Protein AF-A0AAW4BGD6-F1 (afdb_monomer_lite)

Sequence (139 aa):
SVRDFLIPTEEQRLRSKGMENMGGFWFVWVEDRIQAFFDVLYQVFTRFALLMVWLPFALILMLPALWDGLMTWKIKKTTFDFSSPIIHRYSMIILGSGVILLFMGLFAPLAIPPVVLPSLIIGLALMAGLALSHLQKKI

Radius of gyration: 26.34 Å; chains: 1; bounding box: 57×30×72 Å

Organism: Vibrio anguillarum (NCBI:txid55601)

Structure (mmCIF, N/CA/C/O backbone):
data_AF-A0AAW4BGD6-F1
#
_entry.id   AF-A0AAW4BGD6-F1
#
loop_
_atom_site.group_PDB
_atom_site.id
_atom_site.type_symbol
_atom_site.label_atom_id
_atom_site.label_alt_id
_atom_site.label_comp_id
_atom_site.label_asym_id
_atom_site.label_entity_id
_atom_site.label_seq_id
_atom_site.pdbx_PDB_ins_code
_atom_site.Cartn_x
_atom_site.Cartn_y
_atom_site.Cartn_z
_atom_site.occupancy
_atom_site.B_iso_or_equiv
_atom_site.auth_seq_id
_atom_site.auth_comp_id
_atom_site.auth_asym_id
_atom_site.auth_atom_id
_atom_site.pdbx_PDB_model_num
ATOM 1 N N . SER A 1 1 ? 23.692 15.003 -19.494 1.00 41.88 1 SER A N 1
ATOM 2 C CA . SER A 1 1 ? 22.853 14.072 -18.704 1.00 41.88 1 SER A CA 1
ATOM 3 C C . SER A 1 1 ? 23.673 12.815 -18.429 1.00 41.88 1 SER A C 1
ATOM 5 O O . SER A 1 1 ? 24.537 12.517 -19.236 1.00 41.88 1 SER A O 1
ATOM 7 N N . VAL A 1 2 ? 23.488 12.076 -17.325 1.00 52.34 2 VAL A N 1
ATOM 8 C CA . VAL A 1 2 ? 24.354 10.916 -16.952 1.00 52.34 2 VAL A CA 1
ATOM 9 C C . VAL A 1 2 ? 24.440 9.842 -18.060 1.00 52.34 2 VAL A C 1
ATOM 11 O O . VAL A 1 2 ? 25.425 9.114 -18.146 1.00 52.34 2 VAL A O 1
ATOM 14 N N . ARG A 1 3 ? 23.452 9.808 -18.964 1.00 50.94 3 ARG A N 1
ATOM 15 C CA . ARG A 1 3 ? 23.430 8.965 -20.171 1.00 50.94 3 ARG A CA 1
ATOM 16 C C . ARG A 1 3 ? 24.570 9.261 -21.162 1.00 50.94 3 ARG A C 1
ATOM 18 O O . ARG A 1 3 ? 25.091 8.326 -21.755 1.00 50.94 3 ARG A O 1
ATOM 25 N N . ASP A 1 4 ? 25.012 10.514 -21.263 1.00 56.72 4 ASP A N 1
ATOM 26 C CA . ASP A 1 4 ? 26.014 10.961 -22.248 1.00 56.72 4 ASP A CA 1
ATOM 27 C C . ASP A 1 4 ? 27.455 10.595 -21.849 1.00 56.72 4 ASP A C 1
ATOM 29 O O . ASP A 1 4 ? 28.367 10.650 -22.667 1.00 56.72 4 ASP A O 1
ATOM 33 N N . PHE A 1 5 ? 27.682 10.249 -20.576 1.00 59.31 5 PHE A N 1
ATOM 34 C CA . PHE A 1 5 ? 29.007 9.883 -20.064 1.00 59.31 5 PHE A CA 1
ATOM 35 C C . PHE A 1 5 ? 29.316 8.388 -20.237 1.00 59.31 5 PHE A C 1
ATOM 37 O O . PHE A 1 5 ? 30.479 8.000 -20.299 1.00 59.31 5 PHE A O 1
ATOM 44 N N . LEU A 1 6 ? 28.281 7.545 -20.301 1.00 56.91 6 LEU A N 1
ATOM 45 C CA . LEU A 1 6 ? 28.419 6.085 -20.353 1.00 56.91 6 LEU A CA 1
ATOM 46 C C . LEU A 1 6 ? 28.290 5.515 -21.770 1.00 56.91 6 LEU A C 1
ATOM 48 O O . LEU A 1 6 ? 28.800 4.425 -22.027 1.00 56.91 6 LEU A O 1
ATOM 52 N N . ILE A 1 7 ? 27.632 6.231 -22.685 1.00 57.50 7 ILE A N 1
ATOM 53 C CA . ILE A 1 7 ? 27.405 5.783 -24.061 1.00 57.50 7 ILE A CA 1
ATOM 54 C C . ILE A 1 7 ? 27.920 6.875 -25.008 1.00 57.50 7 ILE A C 1
ATOM 56 O O . ILE A 1 7 ? 27.350 7.967 -25.023 1.00 57.50 7 ILE A O 1
ATOM 60 N N . PRO A 1 8 ? 28.991 6.621 -25.786 1.00 57.91 8 PRO A N 1
ATOM 61 C CA . PRO A 1 8 ? 29.463 7.585 -26.770 1.00 57.91 8 PRO A CA 1
ATOM 62 C C . PRO A 1 8 ? 28.386 7.795 -27.839 1.00 57.91 8 PRO A C 1
ATOM 64 O O . PRO A 1 8 ? 27.854 6.831 -28.395 1.00 57.91 8 PRO A O 1
ATOM 67 N N . THR A 1 9 ? 28.065 9.056 -28.120 1.00 65.00 9 THR A N 1
ATOM 68 C CA . THR A 1 9 ? 27.100 9.469 -29.150 1.00 65.00 9 THR A CA 1
ATOM 69 C C . THR A 1 9 ? 27.522 8.978 -30.540 1.00 65.00 9 THR A C 1
ATOM 71 O O . THR A 1 9 ? 28.710 8.769 -30.796 1.00 65.00 9 THR A O 1
ATOM 74 N N . GLU A 1 10 ? 26.572 8.810 -31.470 1.00 58.91 10 GLU A N 1
ATOM 75 C CA . GLU A 1 10 ? 26.866 8.325 -32.835 1.00 58.91 10 GLU A CA 1
ATOM 76 C C . GLU A 1 10 ? 27.974 9.136 -33.531 1.00 58.91 10 GLU A C 1
ATOM 78 O O . GLU A 1 10 ? 28.845 8.572 -34.194 1.00 58.91 10 GLU A O 1
ATOM 83 N N . GLU A 1 11 ? 28.026 10.446 -33.282 1.00 59.59 11 GLU A N 1
ATOM 84 C CA . GLU A 1 11 ? 29.073 11.341 -33.787 1.00 59.59 11 GLU A CA 1
ATOM 85 C C . GLU A 1 11 ? 30.479 11.013 -33.247 1.00 59.59 11 GLU A C 1
ATOM 87 O O . GLU A 1 11 ? 31.479 11.183 -33.949 1.00 59.59 11 GLU A O 1
ATOM 92 N N . GLN A 1 12 ? 30.580 10.506 -32.014 1.00 60.59 12 GLN A N 1
ATOM 93 C CA . GLN A 1 12 ? 31.842 10.082 -31.398 1.00 60.59 12 GLN A CA 1
ATOM 94 C C . GLN A 1 12 ? 32.292 8.705 -31.912 1.00 60.59 12 GLN A C 1
ATOM 96 O O . GLN A 1 12 ? 33.495 8.487 -32.089 1.00 60.59 12 GLN A O 1
ATOM 101 N N . ARG A 1 13 ? 31.350 7.802 -32.230 1.00 58.16 13 ARG A N 1
ATOM 102 C CA . ARG A 1 13 ? 31.648 6.521 -32.904 1.00 58.16 13 ARG A CA 1
ATOM 103 C C . ARG A 1 13 ? 32.206 6.742 -34.307 1.00 58.16 13 ARG A C 1
ATOM 105 O O . ARG A 1 13 ? 33.244 6.178 -34.629 1.00 58.16 13 ARG A O 1
ATOM 112 N N . LEU A 1 14 ? 31.586 7.625 -35.093 1.00 58.84 14 LEU A N 1
ATOM 113 C CA . LEU A 1 14 ? 32.019 7.963 -36.458 1.00 58.84 14 LEU A CA 1
ATOM 114 C C . LEU A 1 14 ? 33.405 8.632 -36.518 1.00 58.84 14 LEU A C 1
ATOM 116 O O . LEU A 1 14 ? 34.105 8.532 -37.524 1.00 58.84 14 LEU A O 1
ATOM 120 N N . ARG A 1 15 ? 33.824 9.315 -35.443 1.00 59.91 15 ARG A N 1
ATOM 121 C CA . ARG A 1 15 ? 35.167 9.912 -35.325 1.00 59.91 15 ARG A CA 1
ATOM 122 C C . ARG A 1 15 ? 36.260 8.912 -34.937 1.00 59.91 15 ARG A C 1
ATOM 124 O O . ARG A 1 15 ? 37.437 9.210 -35.132 1.00 59.91 15 ARG A O 1
ATOM 131 N N . SER A 1 16 ? 35.898 7.744 -34.412 1.00 53.50 16 SER A N 1
ATOM 132 C CA . SER A 1 16 ? 36.828 6.777 -33.822 1.00 53.50 16 SER A CA 1
ATOM 133 C C . SER A 1 16 ? 37.192 5.670 -34.815 1.00 53.50 16 SER A C 1
ATOM 135 O O . SER A 1 16 ? 36.860 4.504 -34.609 1.00 53.50 16 SER A O 1
ATOM 137 N N . LYS A 1 17 ? 37.898 6.023 -35.899 1.00 52.88 17 LYS A N 1
ATOM 138 C CA . LYS A 1 17 ? 38.354 5.050 -36.908 1.00 52.88 17 LYS A CA 1
ATOM 139 C C . LYS A 1 17 ? 39.232 3.966 -36.269 1.00 52.88 17 LYS A C 1
ATOM 141 O O . LYS A 1 17 ? 40.323 4.256 -35.788 1.00 52.88 17 LYS A O 1
ATOM 146 N N . GLY A 1 18 ? 38.756 2.718 -36.291 1.00 56.03 18 GLY A N 1
ATOM 147 C CA . GLY A 1 18 ? 39.467 1.526 -35.798 1.00 56.03 18 GLY A CA 1
ATOM 148 C C . GLY A 1 18 ? 38.868 0.862 -34.550 1.00 56.03 18 GLY A C 1
ATOM 149 O O . GLY A 1 18 ? 39.119 -0.318 -34.324 1.00 56.03 18 GLY A O 1
ATOM 150 N N . MET A 1 19 ? 38.021 1.563 -33.787 1.00 53.66 19 MET A N 1
ATOM 151 C CA . MET A 1 19 ? 37.280 1.005 -32.637 1.00 53.66 19 MET A CA 1
ATOM 152 C C . MET A 1 19 ? 35.766 0.910 -32.885 1.00 53.66 19 MET A C 1
ATOM 154 O O . MET A 1 19 ? 35.023 0.512 -31.996 1.00 53.66 19 MET A O 1
ATOM 158 N N . GLU A 1 20 ? 35.311 1.216 -34.102 1.00 55.59 20 GLU A N 1
ATOM 159 C CA . GLU A 1 20 ? 33.894 1.263 -34.507 1.00 55.59 20 GLU A CA 1
ATOM 160 C C . GLU A 1 20 ? 33.133 -0.045 -34.213 1.00 55.59 20 GLU A C 1
ATOM 162 O O . GLU A 1 20 ? 31.956 -0.011 -33.865 1.00 55.59 20 GLU A O 1
ATOM 167 N N . ASN A 1 21 ? 33.828 -1.189 -34.276 1.00 57.22 21 ASN A N 1
ATOM 168 C CA . ASN A 1 21 ? 33.283 -2.521 -33.983 1.00 57.22 21 ASN A CA 1
ATOM 169 C C . ASN A 1 21 ? 33.779 -3.124 -32.654 1.00 57.22 21 ASN A C 1
ATOM 171 O O . ASN A 1 21 ? 33.320 -4.197 -32.254 1.00 57.22 21 ASN A O 1
ATOM 175 N N . MET A 1 22 ? 34.710 -2.469 -31.950 1.00 56.66 22 MET A N 1
ATOM 176 C CA . MET A 1 22 ? 35.218 -2.964 -30.669 1.00 56.66 22 MET A CA 1
ATOM 177 C C . MET A 1 22 ? 34.254 -2.574 -29.553 1.00 56.66 22 MET A C 1
ATOM 179 O O . MET A 1 22 ? 34.281 -1.463 -29.032 1.00 56.66 22 MET A O 1
ATOM 183 N N . GLY A 1 23 ? 33.385 -3.516 -29.196 1.00 58.47 23 GLY A N 1
ATOM 184 C CA . GLY A 1 23 ? 32.432 -3.353 -28.104 1.00 58.47 23 GLY A CA 1
ATOM 185 C C . GLY A 1 23 ? 30.993 -3.130 -28.545 1.00 58.47 23 GLY A C 1
ATOM 186 O O . GLY A 1 23 ? 30.176 -2.866 -27.681 1.00 58.47 23 GLY A O 1
ATOM 187 N N . GLY A 1 24 ? 30.634 -3.288 -29.826 1.00 68.38 24 GLY A N 1
ATOM 188 C CA . GLY A 1 24 ? 29.231 -3.194 -30.265 1.00 68.38 24 GLY A CA 1
ATOM 189 C C . GLY A 1 24 ? 28.288 -4.064 -29.418 1.00 68.38 24 GLY A C 1
ATOM 190 O O . GLY A 1 24 ? 27.306 -3.566 -28.879 1.00 68.38 24 GLY A O 1
ATOM 191 N N . PHE A 1 25 ? 28.664 -5.325 -29.177 1.00 70.88 25 PHE A N 1
ATOM 192 C CA . PHE A 1 25 ? 27.934 -6.223 -28.270 1.00 70.88 25 PHE A CA 1
ATOM 193 C C . PHE A 1 25 ? 27.954 -5.758 -26.802 1.00 70.88 25 PHE A C 1
ATOM 195 O O . PHE A 1 25 ? 26.956 -5.890 -26.102 1.00 70.88 25 PHE A O 1
ATOM 202 N N . TRP A 1 26 ? 29.070 -5.190 -26.333 1.00 75.25 26 TRP A N 1
ATOM 203 C CA . TRP A 1 26 ? 29.192 -4.660 -24.971 1.00 75.25 26 TRP A CA 1
ATOM 204 C C . TRP A 1 26 ? 28.308 -3.427 -24.759 1.00 75.25 26 TRP A C 1
ATOM 206 O O . TRP A 1 26 ? 27.630 -3.333 -23.744 1.00 75.25 26 TRP A O 1
ATOM 216 N N . PHE A 1 27 ? 28.267 -2.509 -25.725 1.00 76.69 27 PHE A N 1
ATOM 217 C CA . PHE A 1 27 ? 27.422 -1.321 -25.677 1.00 76.69 27 PHE A CA 1
ATOM 218 C C . PHE A 1 27 ? 25.942 -1.689 -25.711 1.00 76.69 27 PHE A C 1
ATOM 220 O O . PHE A 1 27 ? 25.208 -1.177 -24.876 1.00 76.69 27 PHE A O 1
ATOM 227 N N . VAL A 1 28 ? 25.527 -2.614 -26.586 1.00 77.94 28 VAL A N 1
ATOM 228 C CA . VAL A 1 28 ? 24.144 -3.127 -26.607 1.00 77.94 28 VAL A CA 1
ATOM 229 C C . VAL A 1 28 ? 23.795 -3.783 -25.268 1.00 77.94 28 VAL A C 1
ATOM 231 O O . VAL A 1 28 ? 22.772 -3.469 -24.674 1.00 77.94 28 VAL A O 1
ATOM 234 N N . TRP A 1 29 ? 24.686 -4.618 -24.724 1.00 79.94 29 TRP A N 1
ATOM 235 C CA . TRP A 1 29 ? 24.460 -5.251 -23.423 1.00 79.94 29 TRP A CA 1
ATOM 236 C C . TRP A 1 29 ? 24.358 -4.237 -22.273 1.00 79.94 29 TRP A C 1
ATOM 238 O O . TRP A 1 29 ? 23.503 -4.383 -21.404 1.00 79.94 29 TRP A O 1
ATOM 248 N N . VAL A 1 30 ? 25.206 -3.204 -22.241 1.00 83.25 30 VAL A N 1
ATOM 249 C CA . VAL A 1 30 ? 25.139 -2.141 -21.223 1.00 83.25 30 VAL A CA 1
ATOM 250 C C . VAL A 1 30 ? 23.871 -1.301 -21.388 1.00 83.25 30 VAL A C 1
ATOM 252 O O . VAL A 1 30 ? 23.229 -0.981 -20.389 1.00 83.25 30 VAL A O 1
ATOM 255 N N . GLU A 1 31 ? 23.488 -0.969 -22.619 1.00 82.25 31 GLU A N 1
ATOM 256 C CA . GLU A 1 31 ? 22.277 -0.208 -22.933 1.00 82.25 31 GLU A CA 1
ATOM 257 C C . GLU A 1 31 ? 21.016 -0.949 -22.471 1.00 82.25 31 GLU A C 1
ATOM 259 O O . GLU A 1 31 ? 20.225 -0.378 -21.716 1.00 82.25 31 GLU A O 1
ATOM 264 N N . ASP A 1 32 ? 20.909 -2.247 -22.768 1.00 84.00 32 ASP A N 1
ATOM 265 C CA . ASP A 1 32 ? 19.816 -3.109 -22.299 1.00 84.00 32 ASP A CA 1
ATOM 266 C C . ASP A 1 32 ? 19.733 -3.147 -20.765 1.00 84.00 32 ASP A C 1
ATOM 268 O O . ASP A 1 32 ? 18.649 -3.127 -20.177 1.00 84.00 32 ASP A O 1
ATOM 272 N N . ARG A 1 33 ? 20.881 -3.184 -20.073 1.00 87.62 33 ARG A N 1
ATOM 273 C CA . ARG A 1 33 ? 20.928 -3.199 -18.600 1.00 87.62 33 ARG A CA 1
ATOM 274 C C . ARG A 1 33 ? 20.533 -1.864 -17.996 1.00 87.62 33 ARG A C 1
ATOM 276 O O . ARG A 1 33 ? 19.827 -1.847 -16.989 1.00 87.62 33 ARG A O 1
ATOM 283 N N . ILE A 1 34 ? 20.973 -0.762 -18.596 1.00 87.94 34 ILE A N 1
ATOM 284 C CA . ILE A 1 34 ? 20.582 0.585 -18.181 1.00 87.94 34 ILE A CA 1
ATOM 285 C C . ILE A 1 34 ? 19.075 0.762 -18.380 1.00 87.94 34 ILE A C 1
ATOM 287 O O . ILE A 1 34 ? 18.404 1.260 -17.477 1.00 87.94 34 ILE A O 1
ATOM 291 N N . GLN A 1 35 ? 18.529 0.315 -19.512 1.00 88.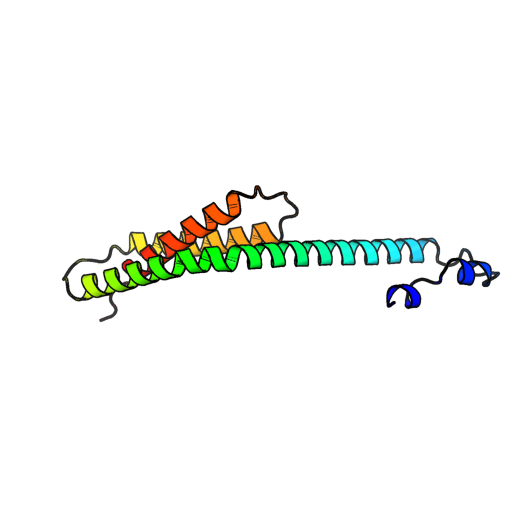31 35 GLN A N 1
ATOM 292 C CA . GLN A 1 35 ? 17.096 0.371 -19.776 1.00 88.31 35 GLN A CA 1
ATOM 293 C C . GLN A 1 35 ? 16.308 -0.471 -18.769 1.00 88.31 35 GLN A C 1
ATOM 295 O O . GLN A 1 35 ? 15.441 0.069 -18.087 1.00 88.31 35 GLN A O 1
ATOM 300 N N . ALA A 1 36 ? 16.683 -1.738 -18.569 1.00 87.50 36 ALA A N 1
ATOM 301 C CA . ALA A 1 36 ? 16.039 -2.606 -17.585 1.00 87.50 36 ALA A CA 1
ATOM 302 C C . ALA A 1 36 ? 16.109 -2.031 -16.158 1.00 87.50 36 ALA A C 1
ATOM 304 O O . ALA A 1 36 ? 15.157 -2.147 -15.387 1.00 87.50 36 ALA A O 1
ATOM 305 N N . PHE A 1 37 ? 17.216 -1.378 -15.794 1.00 88.25 37 PHE A N 1
ATOM 306 C CA . PHE A 1 37 ? 17.346 -0.697 -14.508 1.00 88.25 37 PHE A CA 1
ATOM 307 C C . PHE A 1 37 ? 16.365 0.475 -14.374 1.00 88.25 37 PHE A C 1
ATOM 309 O O . PHE A 1 37 ? 15.700 0.604 -13.344 1.00 88.25 37 PHE A O 1
ATOM 316 N N . PHE A 1 38 ? 16.235 1.310 -15.409 1.00 88.88 38 PHE A N 1
ATOM 317 C CA . PHE A 1 38 ? 15.253 2.396 -15.423 1.00 88.88 38 PHE A CA 1
ATOM 318 C C . PHE A 1 38 ? 13.812 1.884 -15.421 1.00 88.88 38 PHE A C 1
ATOM 320 O O . PHE A 1 38 ? 12.981 2.489 -14.748 1.00 88.88 38 PHE A O 1
ATOM 327 N N . ASP A 1 39 ? 13.520 0.771 -16.091 1.00 87.19 39 ASP A N 1
ATOM 328 C CA . ASP A 1 39 ? 12.191 0.154 -16.089 1.00 87.19 39 ASP A CA 1
ATOM 329 C C . ASP A 1 39 ? 11.813 -0.347 -14.690 1.00 87.19 39 ASP A C 1
ATOM 331 O O . ASP A 1 39 ? 10.711 -0.083 -14.203 1.00 87.19 39 ASP A O 1
ATOM 335 N N . VAL A 1 40 ? 12.752 -0.992 -13.990 1.00 86.38 40 VAL A N 1
ATOM 336 C CA . VAL A 1 40 ? 12.562 -1.407 -12.592 1.00 86.38 40 VAL A CA 1
ATOM 337 C C . VAL A 1 40 ? 12.379 -0.192 -11.684 1.00 86.38 40 VAL A C 1
ATOM 339 O O . VAL A 1 40 ? 11.472 -0.183 -10.852 1.00 86.38 40 VAL A O 1
ATOM 342 N N . LEU A 1 41 ? 13.194 0.856 -11.845 1.00 88.38 41 LEU A N 1
ATOM 343 C CA . LEU A 1 41 ? 13.032 2.093 -11.077 1.00 88.38 41 LEU A CA 1
ATOM 344 C C . LEU A 1 41 ? 11.666 2.732 -11.323 1.00 88.38 41 LEU A C 1
ATOM 346 O O . LEU A 1 41 ? 10.983 3.094 -10.366 1.00 88.38 41 LEU A O 1
ATOM 350 N N . TYR A 1 42 ? 11.252 2.843 -12.584 1.00 88.06 42 TYR A N 1
ATOM 351 C CA . TYR A 1 42 ? 9.947 3.370 -12.960 1.00 88.06 42 TYR A CA 1
ATOM 352 C C . TYR A 1 42 ? 8.832 2.564 -12.295 1.00 88.06 42 TYR A C 1
ATOM 354 O O . TYR A 1 42 ? 7.978 3.139 -11.621 1.00 88.06 42 TYR A O 1
ATOM 362 N N . GLN A 1 43 ? 8.895 1.232 -12.376 1.00 84.44 43 GLN A N 1
ATOM 363 C CA . GLN A 1 43 ? 7.940 0.350 -11.713 1.00 84.44 43 GLN A CA 1
ATOM 364 C C . GLN A 1 43 ? 7.887 0.600 -10.199 1.00 84.44 43 GLN A C 1
ATOM 366 O O . GLN A 1 43 ? 6.794 0.727 -9.645 1.00 84.44 43 GLN A O 1
ATOM 371 N N . VAL A 1 44 ? 9.032 0.722 -9.522 1.00 84.56 44 VAL A N 1
ATOM 372 C CA . VAL A 1 44 ? 9.086 1.004 -8.077 1.00 84.56 44 VAL A CA 1
ATOM 373 C C . VAL A 1 44 ? 8.440 2.352 -7.750 1.00 84.56 44 VAL A C 1
ATOM 375 O O . VAL A 1 44 ? 7.590 2.416 -6.860 1.00 84.56 44 VAL A O 1
ATOM 378 N N . PHE A 1 45 ? 8.774 3.417 -8.484 1.00 88.06 45 PHE A N 1
ATOM 379 C CA . PHE A 1 45 ? 8.203 4.747 -8.249 1.00 88.06 45 PHE A CA 1
ATOM 380 C C . PHE A 1 45 ? 6.697 4.794 -8.507 1.00 88.06 45 PHE A C 1
ATOM 382 O O . PHE A 1 45 ? 5.962 5.346 -7.688 1.00 88.06 45 PHE A O 1
ATOM 389 N N . THR A 1 46 ? 6.208 4.175 -9.584 1.00 85.25 46 THR A N 1
ATOM 390 C CA . THR A 1 46 ? 4.769 4.107 -9.880 1.00 85.25 46 THR A CA 1
ATOM 391 C C . THR A 1 46 ? 4.008 3.377 -8.776 1.00 85.25 46 THR A C 1
ATOM 393 O O . THR A 1 46 ? 2.948 3.833 -8.344 1.00 85.25 46 THR A O 1
ATOM 396 N N . ARG A 1 47 ? 4.547 2.261 -8.271 1.00 85.00 47 ARG A N 1
ATOM 397 C CA . ARG A 1 47 ? 3.912 1.501 -7.183 1.00 85.00 47 ARG A CA 1
ATOM 398 C C . ARG A 1 47 ? 3.961 2.248 -5.851 1.00 85.00 47 ARG A C 1
ATOM 400 O O . ARG A 1 47 ? 2.992 2.208 -5.097 1.00 85.00 47 ARG A O 1
ATOM 407 N N . PHE A 1 48 ? 5.047 2.965 -5.575 1.00 83.88 48 PHE A N 1
ATOM 408 C CA . PHE A 1 48 ? 5.171 3.787 -4.373 1.00 83.88 48 PHE A CA 1
ATOM 409 C C . PHE A 1 48 ? 4.219 4.990 -4.395 1.00 83.88 48 PHE A C 1
ATOM 411 O O . PHE A 1 48 ? 3.534 5.253 -3.407 1.00 83.88 48 PHE A O 1
ATOM 418 N N . ALA A 1 49 ? 4.099 5.669 -5.538 1.00 87.00 49 ALA A N 1
ATOM 419 C CA . ALA A 1 49 ? 3.120 6.734 -5.735 1.00 87.00 49 ALA A CA 1
ATOM 420 C C . ALA A 1 49 ? 1.688 6.216 -5.540 1.00 87.00 49 ALA A C 1
ATOM 422 O O . ALA A 1 49 ? 0.892 6.857 -4.858 1.00 87.00 49 ALA A O 1
ATOM 423 N N . LEU A 1 50 ? 1.379 5.020 -6.057 1.00 83.56 50 LEU A N 1
ATOM 424 C CA . LEU A 1 50 ? 0.085 4.375 -5.837 1.00 83.56 50 LEU A CA 1
ATOM 425 C C . LEU A 1 50 ? -0.195 4.180 -4.338 1.00 83.56 50 LEU A C 1
ATOM 427 O O . LEU A 1 50 ? -1.275 4.542 -3.881 1.00 83.56 50 LEU A O 1
ATOM 431 N N . LEU A 1 51 ? 0.767 3.685 -3.550 1.00 81.25 51 LEU A N 1
ATOM 432 C CA . LEU A 1 51 ? 0.596 3.569 -2.094 1.00 81.25 51 LEU A CA 1
ATOM 433 C C . LEU A 1 51 ? 0.340 4.919 -1.421 1.00 81.25 51 LEU A C 1
ATOM 435 O O . LEU A 1 51 ? -0.542 5.011 -0.569 1.00 81.25 51 LEU A O 1
ATOM 439 N N . MET A 1 52 ? 1.074 5.965 -1.807 1.00 85.44 52 MET A N 1
ATOM 440 C CA . MET A 1 52 ? 0.860 7.305 -1.254 1.00 85.44 52 MET A CA 1
ATOM 441 C C . MET A 1 52 ? -0.533 7.848 -1.562 1.00 85.44 52 MET A C 1
ATOM 443 O O . MET A 1 52 ? -1.129 8.486 -0.702 1.00 85.44 52 MET A O 1
ATOM 447 N N . VAL A 1 53 ? -1.072 7.575 -2.751 1.00 87.81 53 VAL A N 1
ATOM 448 C CA . VAL A 1 53 ? -2.436 7.981 -3.126 1.00 87.81 53 VAL A CA 1
ATOM 449 C C . VAL A 1 53 ? -3.478 7.318 -2.222 1.00 87.81 53 VAL A C 1
ATOM 451 O O . VAL A 1 53 ? -4.461 7.953 -1.844 1.00 87.81 53 VAL A O 1
ATOM 454 N N . TRP A 1 54 ? -3.258 6.061 -1.834 1.00 85.62 54 TRP A N 1
ATOM 455 C CA . TRP A 1 54 ? -4.179 5.318 -0.970 1.00 85.62 54 TRP A CA 1
ATOM 456 C C . TRP A 1 54 ? -3.954 5.543 0.530 1.00 85.62 54 TRP A C 1
ATOM 458 O O . TRP A 1 54 ? -4.830 5.218 1.333 1.00 85.62 54 TRP A O 1
ATOM 468 N N . LEU A 1 55 ? -2.819 6.118 0.931 1.00 86.38 55 LEU A N 1
ATOM 469 C CA . LEU A 1 55 ? -2.484 6.352 2.335 1.00 86.38 55 LEU A CA 1
ATOM 470 C C . LEU A 1 55 ? -3.494 7.271 3.059 1.00 86.38 55 LEU A C 1
ATOM 472 O O . LEU A 1 55 ? -3.926 6.895 4.150 1.00 86.38 55 LEU A O 1
ATOM 476 N N . PRO A 1 56 ? -3.952 8.410 2.492 1.00 90.25 56 PRO A N 1
ATOM 477 C CA . PRO A 1 56 ? -4.994 9.232 3.110 1.00 90.25 56 PRO A CA 1
ATOM 478 C C . PRO A 1 56 ? -6.297 8.461 3.332 1.00 90.25 56 PRO A C 1
ATOM 480 O O . PRO A 1 56 ? -6.901 8.559 4.397 1.00 90.25 56 PRO A O 1
ATOM 483 N N . PHE A 1 57 ? -6.706 7.650 2.351 1.00 87.06 57 PHE A N 1
ATOM 484 C CA . PHE A 1 57 ? -7.899 6.811 2.456 1.00 87.06 57 PHE A CA 1
ATOM 485 C C . PHE A 1 57 ? -7.758 5.773 3.578 1.00 87.06 57 PHE A C 1
ATOM 487 O O . PHE A 1 57 ? -8.665 5.612 4.395 1.00 87.06 57 PHE A O 1
ATOM 494 N N . ALA A 1 58 ? -6.595 5.124 3.673 1.00 87.38 58 ALA A N 1
ATOM 495 C CA . ALA A 1 58 ? -6.295 4.193 4.754 1.00 87.38 58 ALA A CA 1
ATOM 496 C C . ALA A 1 58 ? -6.326 4.868 6.130 1.00 87.38 58 ALA A C 1
ATOM 498 O O . ALA A 1 58 ? -6.901 4.312 7.062 1.00 87.38 58 ALA A O 1
ATOM 499 N N . LEU A 1 59 ? -5.770 6.075 6.259 1.00 88.81 59 LEU A N 1
ATOM 500 C CA . LEU A 1 59 ? -5.785 6.835 7.512 1.00 88.81 59 LEU A CA 1
ATOM 501 C C . LEU A 1 59 ? -7.207 7.201 7.947 1.00 88.81 59 LEU A C 1
ATOM 503 O O . LEU A 1 59 ? -7.555 6.991 9.108 1.00 88.81 59 LEU A O 1
ATOM 507 N N . ILE A 1 60 ? -8.042 7.686 7.023 1.00 91.69 60 ILE A N 1
ATOM 508 C CA . ILE A 1 60 ? -9.439 8.052 7.312 1.00 91.69 60 ILE A CA 1
ATOM 509 C C . ILE A 1 60 ? -10.234 6.855 7.845 1.00 91.69 60 ILE A C 1
ATOM 511 O O . ILE A 1 60 ? -11.088 7.037 8.707 1.00 91.69 60 ILE A O 1
ATOM 515 N N . LEU A 1 61 ? -9.948 5.638 7.375 1.00 88.56 61 LEU A N 1
ATOM 516 C CA . LEU A 1 61 ? -10.611 4.420 7.850 1.00 88.56 61 LEU A CA 1
ATOM 517 C C . LEU A 1 61 ? -9.984 3.844 9.123 1.00 88.56 61 LEU A C 1
ATOM 519 O O . LEU A 1 61 ? -10.703 3.376 10.006 1.00 88.56 61 LEU A O 1
ATOM 523 N N . MET A 1 62 ? -8.656 3.872 9.243 1.00 87.25 62 MET A N 1
ATOM 524 C CA . MET A 1 62 ? -7.969 3.326 10.413 1.00 87.25 62 MET A CA 1
ATOM 525 C C . MET A 1 62 ? -8.241 4.140 11.674 1.00 87.25 62 MET A C 1
ATOM 527 O O . MET A 1 62 ? -8.456 3.546 12.724 1.00 87.25 62 MET A O 1
ATOM 531 N N . LEU A 1 63 ? -8.247 5.473 11.601 1.00 89.38 63 LEU A N 1
ATOM 532 C CA . LEU A 1 63 ? -8.450 6.328 12.777 1.00 89.38 63 LEU A CA 1
ATOM 533 C C . LEU A 1 63 ? -9.741 6.002 13.559 1.00 89.38 63 LEU A C 1
ATOM 535 O O . LEU A 1 63 ? -9.635 5.728 14.758 1.00 89.38 63 LEU A O 1
ATOM 539 N N . PRO A 1 64 ? -10.941 5.971 12.941 1.00 88.88 64 PRO A N 1
ATOM 540 C CA . PRO A 1 64 ? -12.169 5.624 13.649 1.00 88.88 64 PRO A CA 1
ATOM 541 C C . PRO A 1 64 ? -12.191 4.159 14.092 1.00 88.88 64 PRO A C 1
ATOM 543 O O . PRO A 1 64 ? -12.628 3.885 15.205 1.00 88.88 64 PRO A O 1
ATOM 546 N N . ALA A 1 65 ? -11.679 3.225 13.284 1.00 86.94 65 ALA A N 1
ATOM 547 C CA . ALA A 1 65 ? -11.658 1.806 13.643 1.00 86.94 65 ALA A CA 1
ATOM 548 C C . ALA A 1 65 ? -10.758 1.525 14.860 1.00 86.94 65 ALA A C 1
ATOM 550 O O . ALA A 1 65 ? -11.126 0.766 15.757 1.00 86.94 65 ALA A O 1
ATOM 551 N N . LEU A 1 66 ? -9.591 2.169 14.928 1.00 86.75 66 LEU A N 1
ATOM 552 C CA . LEU A 1 66 ? -8.696 2.093 16.081 1.00 86.75 66 LEU A CA 1
ATOM 553 C C . LEU A 1 66 ? -9.325 2.746 17.312 1.00 86.75 66 LEU A C 1
ATOM 555 O O . LEU A 1 66 ? -9.239 2.188 18.404 1.00 86.75 66 LEU A O 1
ATOM 559 N N . TRP A 1 67 ? -9.969 3.905 17.148 1.00 87.56 67 TRP A N 1
ATOM 560 C CA . TRP A 1 67 ? -10.649 4.59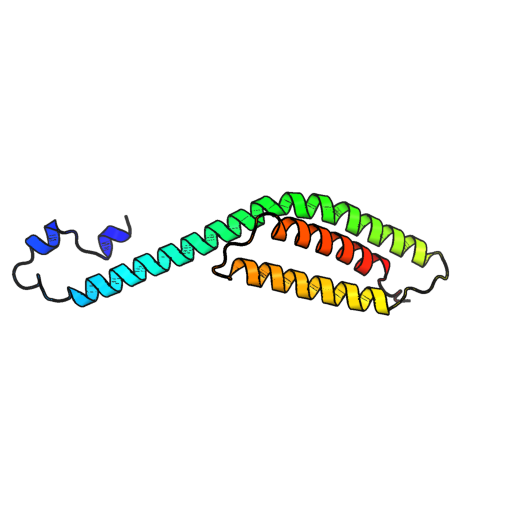2 18.245 1.00 87.56 67 TRP A CA 1
ATOM 561 C C . TRP A 1 67 ? -11.795 3.759 18.828 1.00 87.56 67 TRP A C 1
ATOM 563 O O . TRP A 1 67 ? -11.876 3.591 20.045 1.00 87.56 67 TRP A O 1
ATOM 573 N N . ASP A 1 68 ? -12.638 3.190 17.968 1.00 84.88 68 ASP A N 1
ATOM 574 C CA . ASP A 1 68 ? -13.723 2.287 18.353 1.00 84.88 68 ASP A CA 1
ATOM 575 C C . ASP A 1 68 ? -13.184 1.038 19.067 1.00 84.88 68 ASP A C 1
ATOM 577 O O . ASP A 1 68 ? -13.661 0.652 20.141 1.00 84.88 68 ASP A O 1
ATOM 581 N N . GLY A 1 69 ? -12.093 0.471 18.543 1.00 84.25 69 GLY A N 1
ATOM 582 C CA . GLY A 1 69 ? -11.399 -0.649 19.166 1.00 84.25 69 GLY A CA 1
ATOM 583 C C . GLY A 1 69 ? -10.881 -0.326 20.571 1.00 84.25 69 GLY A C 1
ATOM 584 O O . GLY A 1 69 ? -11.116 -1.083 21.518 1.00 84.25 69 GLY A O 1
ATOM 585 N N . LEU A 1 70 ? -10.232 0.830 20.733 1.00 84.56 70 LEU A N 1
ATOM 586 C CA . LEU A 1 70 ? -9.741 1.332 22.020 1.00 84.56 70 LEU A CA 1
ATOM 587 C C . LEU A 1 70 ? -10.875 1.602 23.011 1.00 84.56 70 LEU A C 1
ATOM 589 O O . LEU A 1 70 ? -10.740 1.289 24.196 1.00 84.56 70 LEU A O 1
ATOM 593 N N . MET A 1 71 ? -11.983 2.191 22.557 1.00 83.75 71 MET A N 1
ATOM 594 C CA . MET A 1 71 ? -13.127 2.488 23.418 1.00 83.75 71 MET A CA 1
ATOM 595 C C . MET A 1 71 ? -13.804 1.201 23.885 1.00 83.75 71 MET A C 1
ATOM 597 O O . MET A 1 71 ? -14.055 1.031 25.078 1.00 83.75 71 MET A O 1
ATOM 601 N N . THR A 1 72 ? -13.996 0.245 22.978 1.00 82.62 72 THR A N 1
ATOM 602 C CA . THR A 1 72 ? -14.519 -1.084 23.307 1.00 82.62 72 THR A CA 1
ATOM 603 C C . THR A 1 72 ? -13.615 -1.801 24.309 1.00 82.62 72 THR A C 1
ATOM 605 O O . THR A 1 72 ? -14.105 -2.403 25.264 1.00 82.62 72 THR A O 1
ATOM 608 N N . TRP A 1 73 ? -12.292 -1.698 24.153 1.00 79.31 73 TRP A N 1
ATOM 609 C CA . TRP A 1 73 ? -11.342 -2.234 25.129 1.00 79.31 73 TRP A CA 1
ATOM 610 C C . TRP A 1 73 ? -11.482 -1.568 26.509 1.00 79.31 73 TRP A C 1
ATOM 612 O O . TRP A 1 73 ? -11.498 -2.265 27.525 1.00 79.31 73 TRP A O 1
ATOM 622 N N . LYS A 1 74 ? -11.655 -0.239 26.569 1.00 79.69 74 LYS A N 1
ATOM 623 C CA . LYS A 1 74 ? -11.897 0.493 27.828 1.00 79.69 74 LYS A CA 1
ATOM 624 C C . LYS A 1 74 ? -13.204 0.068 28.508 1.00 79.69 74 LYS A C 1
ATOM 626 O O . LYS A 1 74 ? -13.188 -0.170 29.711 1.00 79.69 74 LYS A O 1
ATOM 631 N N . ILE A 1 75 ? -14.298 -0.088 27.758 1.00 78.00 75 ILE A N 1
ATOM 632 C CA . ILE A 1 75 ? -15.594 -0.562 28.284 1.00 78.00 75 ILE A CA 1
ATOM 633 C C . ILE A 1 75 ? -15.463 -1.994 28.811 1.00 78.00 75 ILE A C 1
ATOM 635 O O . ILE A 1 75 ? -15.866 -2.301 29.933 1.00 78.00 75 ILE A O 1
ATOM 639 N N . LYS A 1 76 ? -14.820 -2.876 28.040 1.00 72.69 76 LYS A N 1
ATOM 640 C CA . LYS A 1 76 ? -14.530 -4.241 28.489 1.00 72.69 76 LYS A CA 1
ATOM 641 C C . LYS A 1 76 ? -13.614 -4.257 29.704 1.00 72.69 76 LYS A C 1
ATOM 643 O O . LYS A 1 76 ? -13.646 -5.234 30.426 1.00 72.69 76 LYS A O 1
ATOM 648 N N . LYS A 1 77 ? -12.795 -3.236 29.970 1.00 67.62 77 LYS A N 1
ATOM 649 C CA . LYS A 1 77 ? -11.990 -3.161 31.202 1.00 67.62 77 LYS A CA 1
ATOM 650 C C . LYS A 1 77 ? -12.861 -2.944 32.443 1.00 67.62 77 LYS A C 1
ATOM 652 O O . LYS A 1 77 ? -12.553 -3.520 33.482 1.00 67.62 77 LYS A O 1
ATOM 657 N N . THR A 1 78 ? -13.923 -2.145 32.335 1.00 66.00 78 THR A N 1
ATOM 658 C CA . THR A 1 78 ? -14.846 -1.846 33.444 1.00 66.00 78 THR A CA 1
ATOM 659 C C . THR A 1 78 ? -15.899 -2.930 33.652 1.00 66.00 78 THR A C 1
ATOM 661 O O . THR A 1 78 ? -16.315 -3.167 34.781 1.00 66.00 78 THR A O 1
ATOM 664 N N . THR A 1 79 ? -16.296 -3.626 32.587 1.00 61.38 79 THR A N 1
ATOM 665 C CA . THR A 1 79 ? -17.206 -4.775 32.659 1.00 61.38 79 THR A CA 1
ATOM 666 C C . THR 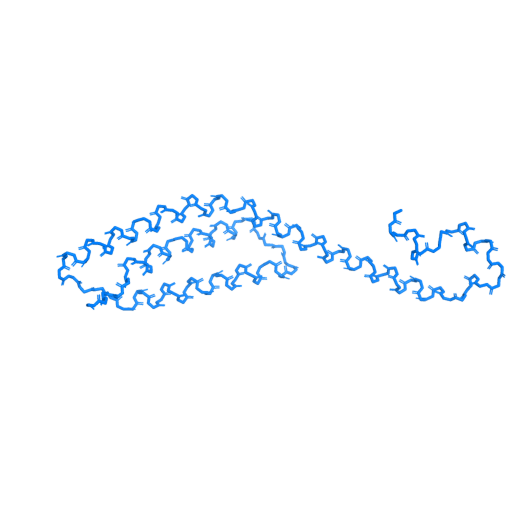A 1 79 ? -16.398 -6.061 32.854 1.00 61.38 79 THR A C 1
ATOM 668 O O . THR A 1 79 ? -15.363 -6.263 32.220 1.00 61.38 79 THR A O 1
ATOM 671 N N . PHE A 1 80 ? -16.849 -6.984 33.704 1.00 58.94 80 PHE A N 1
ATOM 672 C CA . PHE A 1 80 ? -16.184 -8.282 33.929 1.00 58.94 80 PHE A CA 1
ATOM 673 C C . PHE A 1 80 ? -16.361 -9.265 32.749 1.00 58.94 80 PHE A C 1
ATOM 675 O O . PHE A 1 80 ? -16.427 -10.475 32.932 1.00 58.94 80 PHE A O 1
ATOM 682 N N . ASP A 1 81 ? -16.443 -8.738 31.527 1.00 60.47 81 ASP A N 1
ATOM 683 C CA . ASP A 1 81 ? -16.633 -9.509 30.309 1.00 60.47 81 ASP A CA 1
ATOM 684 C C . ASP A 1 81 ? -15.304 -10.101 29.826 1.00 60.47 81 ASP A C 1
ATOM 686 O O . ASP A 1 81 ? -14.243 -9.454 29.873 1.00 60.47 81 ASP A O 1
ATOM 690 N N . PHE A 1 82 ? -15.365 -11.353 29.374 1.00 54.91 82 PHE A N 1
ATOM 691 C CA . PHE A 1 82 ? -14.210 -12.106 28.899 1.00 54.91 82 PHE A CA 1
ATOM 692 C C . PHE A 1 82 ? -13.896 -11.741 27.444 1.00 54.91 82 PHE A C 1
ATOM 694 O O . PHE A 1 82 ? -14.668 -12.007 26.523 1.00 54.91 82 PHE A O 1
ATOM 701 N N . SER A 1 83 ? -12.718 -11.162 27.209 1.00 60.69 83 SER A N 1
ATOM 702 C CA . SER A 1 83 ? -12.199 -10.959 25.854 1.00 60.69 83 SER A CA 1
ATOM 703 C C . SER A 1 83 ? -11.868 -12.316 25.226 1.00 60.69 83 SER A C 1
ATOM 705 O O . SER A 1 83 ? -10.944 -12.985 25.681 1.00 60.69 83 SER A O 1
ATOM 707 N N . SER A 1 84 ? -12.594 -12.725 24.178 1.00 67.56 84 SER A N 1
ATOM 708 C CA . SER A 1 84 ? -12.296 -13.969 23.449 1.00 67.56 84 SER A CA 1
ATOM 709 C C . SER A 1 84 ? -10.884 -13.921 22.828 1.00 67.56 84 SER A C 1
ATOM 711 O O . SER A 1 84 ? -10.660 -13.098 21.931 1.00 67.56 84 SER A O 1
ATOM 713 N N . PRO A 1 85 ? -9.941 -14.797 23.245 1.00 66.88 85 PRO A N 1
ATOM 714 C CA . PRO A 1 85 ? -8.565 -14.829 22.726 1.00 66.88 85 PRO A CA 1
ATOM 715 C C . PRO A 1 85 ? -8.491 -15.245 21.252 1.00 66.88 85 PRO A C 1
ATOM 717 O O . PRO A 1 85 ? -7.527 -14.946 20.548 1.00 66.88 85 PRO A O 1
ATOM 720 N N . ILE A 1 86 ? -9.528 -15.941 20.783 1.00 72.56 86 ILE A N 1
ATOM 721 C CA . ILE A 1 86 ? -9.630 -16.471 19.425 1.00 72.56 86 ILE A CA 1
ATOM 722 C C . ILE A 1 86 ? -9.721 -15.319 18.419 1.00 72.56 86 ILE A C 1
ATOM 724 O O . ILE A 1 86 ? -8.985 -15.304 17.435 1.00 72.56 86 ILE A O 1
ATOM 728 N N . ILE A 1 87 ? -10.563 -14.319 18.704 1.00 73.19 87 ILE A N 1
ATOM 729 C CA . ILE A 1 87 ? -10.769 -13.160 17.824 1.00 73.19 87 ILE A CA 1
ATOM 730 C C . ILE A 1 87 ? -9.479 -12.346 17.710 1.00 73.19 87 ILE A C 1
ATOM 732 O O . ILE A 1 87 ? -9.053 -12.036 16.604 1.00 73.19 87 ILE A O 1
ATOM 736 N N . HIS A 1 88 ? -8.794 -12.087 18.828 1.00 76.75 88 HIS A N 1
ATOM 737 C CA . HIS A 1 88 ? -7.519 -11.368 18.808 1.00 76.75 88 HIS A CA 1
ATOM 738 C C . HIS A 1 88 ? -6.459 -12.088 17.957 1.00 76.75 88 HIS A C 1
ATOM 740 O O . HIS A 1 88 ? -5.799 -11.462 17.127 1.00 76.75 88 HIS A O 1
ATOM 746 N N . ARG A 1 89 ? -6.328 -13.414 18.106 1.00 76.62 89 ARG A N 1
ATOM 747 C CA . ARG A 1 89 ? -5.361 -14.210 17.336 1.00 76.62 89 ARG A CA 1
ATOM 748 C C . ARG A 1 89 ? -5.653 -14.183 15.835 1.00 76.62 89 ARG A C 1
ATOM 750 O O . ARG A 1 89 ? -4.730 -13.964 15.055 1.00 76.62 89 ARG A O 1
ATOM 757 N N . TYR A 1 90 ? -6.907 -14.384 15.427 1.00 78.12 90 TYR A N 1
ATOM 758 C CA . TYR A 1 90 ? -7.272 -14.332 14.009 1.00 78.12 90 TYR A CA 1
ATOM 759 C C . TYR A 1 90 ? -7.104 -12.932 13.425 1.00 78.12 90 TYR A C 1
ATOM 761 O O . TYR A 1 90 ? -6.537 -12.811 12.343 1.00 78.12 90 TYR A O 1
ATOM 769 N N . SER A 1 91 ? -7.491 -11.878 14.149 1.00 78.75 91 SER A N 1
ATOM 770 C CA . SER A 1 91 ? -7.277 -10.503 13.691 1.00 78.75 91 SER A CA 1
ATOM 771 C C . SER A 1 91 ? -5.794 -10.203 13.471 1.00 78.75 91 SER A C 1
ATOM 773 O O . SER A 1 91 ? -5.441 -9.637 12.443 1.00 78.75 91 SER A O 1
ATOM 775 N N . MET A 1 92 ? -4.900 -10.645 14.363 1.00 78.62 92 MET A N 1
ATOM 776 C CA . MET A 1 92 ? -3.450 -10.460 14.194 1.00 78.62 92 MET A CA 1
ATOM 777 C C . MET A 1 92 ? -2.885 -11.233 12.993 1.00 78.62 92 MET A C 1
ATOM 779 O O . MET A 1 92 ? -2.054 -10.698 12.260 1.00 78.62 92 MET A O 1
ATOM 783 N N . ILE A 1 93 ? -3.352 -12.464 12.753 1.00 84.75 93 ILE A N 1
ATOM 784 C CA . ILE A 1 93 ? -2.958 -13.251 11.571 1.00 84.75 93 ILE A CA 1
ATOM 785 C C . ILE A 1 93 ? -3.440 -12.565 10.289 1.00 84.75 93 ILE A C 1
ATOM 787 O O . ILE A 1 93 ? -2.663 -12.417 9.347 1.00 84.75 93 ILE A O 1
ATOM 791 N N . ILE A 1 94 ? -4.695 -12.107 10.254 1.00 84.12 94 ILE A N 1
ATOM 792 C CA . ILE A 1 94 ? -5.276 -11.439 9.083 1.00 84.12 94 ILE A CA 1
ATOM 793 C C . ILE A 1 94 ? -4.549 -10.121 8.809 1.00 84.12 94 ILE A C 1
ATOM 795 O O . ILE A 1 94 ? -4.162 -9.880 7.669 1.00 84.12 94 ILE A O 1
ATOM 799 N N . LEU A 1 95 ? -4.272 -9.318 9.840 1.00 85.94 95 LEU A N 1
ATOM 800 C CA . LEU A 1 95 ? -3.480 -8.092 9.719 1.00 85.94 95 LEU A CA 1
ATOM 801 C C . LEU A 1 95 ? -2.086 -8.369 9.155 1.00 85.94 95 LEU A C 1
ATOM 803 O O . LEU A 1 95 ? -1.686 -7.739 8.178 1.00 85.94 95 LEU A O 1
ATOM 807 N N . GLY A 1 96 ? -1.371 -9.345 9.722 1.00 85.12 96 GLY A N 1
ATOM 808 C CA . GLY A 1 96 ? -0.047 -9.736 9.237 1.00 85.12 96 GLY A CA 1
ATOM 809 C C . GLY A 1 96 ? -0.083 -10.205 7.782 1.00 85.12 96 GLY A C 1
ATOM 810 O O . GLY A 1 96 ? 0.690 -9.727 6.954 1.00 85.12 96 GLY A O 1
ATOM 811 N N . SER A 1 97 ? -1.027 -11.088 7.444 1.00 86.06 97 SER A N 1
ATOM 812 C CA . SER A 1 97 ? -1.182 -11.601 6.080 1.00 86.06 97 SER A CA 1
ATOM 813 C C . SER A 1 97 ? -1.568 -10.511 5.076 1.00 86.06 97 SER A C 1
ATOM 815 O O . SER A 1 97 ? -1.030 -10.489 3.973 1.00 86.06 97 SER A O 1
ATOM 817 N N . GLY A 1 98 ? -2.428 -9.559 5.452 1.00 85.06 98 GLY A N 1
ATOM 818 C CA . GLY A 1 98 ? -2.830 -8.455 4.583 1.00 85.06 98 GLY A CA 1
ATOM 819 C C . GLY A 1 98 ? -1.696 -7.462 4.319 1.00 85.06 98 GLY A C 1
ATOM 820 O O . GLY A 1 98 ? -1.564 -6.985 3.193 1.00 85.06 98 GLY A O 1
ATOM 821 N N . VAL A 1 99 ? -0.819 -7.211 5.299 1.00 84.56 99 VAL A N 1
ATOM 822 C CA . VAL A 1 99 ? 0.412 -6.428 5.079 1.00 84.56 99 VAL A CA 1
ATOM 823 C C . VAL A 1 99 ? 1.344 -7.155 4.110 1.00 84.56 99 VAL A C 1
ATOM 825 O O . VAL A 1 99 ? 1.838 -6.541 3.167 1.00 84.56 99 VAL A O 1
ATOM 828 N N . ILE A 1 100 ? 1.542 -8.466 4.280 1.00 86.25 100 ILE A N 1
ATOM 829 C CA . ILE A 1 100 ? 2.359 -9.271 3.357 1.00 86.25 100 ILE A CA 1
ATOM 830 C C . ILE A 1 100 ? 1.770 -9.240 1.942 1.00 86.25 100 ILE A C 1
ATOM 832 O O . ILE A 1 100 ? 2.513 -9.038 0.986 1.00 86.25 100 ILE A O 1
ATOM 836 N N . LEU A 1 101 ? 0.450 -9.377 1.793 1.00 84.25 101 LEU A N 1
ATOM 837 C CA . LEU A 1 101 ? -0.230 -9.305 0.497 1.00 84.25 101 LEU A CA 1
ATOM 838 C C . LEU A 1 101 ? -0.085 -7.930 -0.166 1.00 84.25 101 LEU A C 1
ATOM 840 O O . LEU A 1 101 ? 0.137 -7.865 -1.374 1.00 84.25 101 LEU A O 1
ATOM 844 N N . LEU A 1 102 ? -0.153 -6.837 0.602 1.00 81.19 102 LEU A N 1
ATOM 845 C CA . LEU A 1 102 ? 0.123 -5.487 0.096 1.00 81.19 102 LEU A CA 1
ATOM 846 C C . LEU A 1 102 ? 1.563 -5.358 -0.412 1.00 81.19 102 LEU A C 1
ATOM 848 O O . LEU A 1 102 ? 1.785 -4.841 -1.506 1.00 81.19 102 LEU A O 1
ATOM 852 N N . PHE A 1 103 ? 2.533 -5.870 0.349 1.00 81.00 103 PHE A N 1
ATOM 853 C CA . PHE A 1 103 ? 3.937 -5.896 -0.060 1.00 81.00 103 PHE A CA 1
ATOM 854 C C . PHE A 1 103 ? 4.147 -6.749 -1.315 1.00 81.00 103 PHE A C 1
ATOM 856 O O . PHE A 1 103 ? 4.762 -6.289 -2.274 1.00 81.00 103 PHE A O 1
ATOM 863 N N . MET A 1 104 ? 3.589 -7.959 -1.361 1.00 82.75 104 MET A N 1
ATOM 864 C CA . MET A 1 104 ? 3.652 -8.824 -2.540 1.00 82.75 104 MET A CA 1
ATOM 865 C C . MET A 1 104 ? 3.015 -8.160 -3.762 1.00 82.75 104 MET A C 1
ATOM 867 O O . MET A 1 104 ? 3.585 -8.226 -4.846 1.00 82.75 104 MET A O 1
ATOM 871 N N . GLY A 1 105 ? 1.888 -7.462 -3.599 1.00 77.31 105 GLY A N 1
ATOM 872 C CA . GLY A 1 105 ? 1.250 -6.702 -4.674 1.00 77.31 105 GLY A CA 1
ATOM 873 C C . GLY A 1 105 ? 2.097 -5.535 -5.196 1.00 77.31 105 GLY A C 1
ATOM 874 O O . GLY A 1 105 ? 2.028 -5.207 -6.379 1.00 77.31 105 GLY A O 1
ATOM 875 N N . LEU A 1 106 ? 2.933 -4.926 -4.352 1.00 72.81 106 LEU A N 1
ATOM 876 C CA . LEU A 1 106 ? 3.850 -3.863 -4.772 1.00 72.81 106 LEU A CA 1
ATOM 877 C C . LEU A 1 106 ? 4.975 -4.393 -5.673 1.00 72.81 106 LEU A C 1
ATOM 879 O O . LEU A 1 106 ? 5.332 -3.741 -6.654 1.00 72.81 106 LEU A O 1
ATOM 883 N N . PHE A 1 107 ? 5.503 -5.578 -5.360 1.00 74.56 107 PHE A N 1
ATOM 884 C CA . PHE A 1 107 ? 6.597 -6.200 -6.113 1.00 74.56 107 PHE A CA 1
ATOM 885 C C . PHE A 1 107 ? 6.126 -7.096 -7.262 1.00 74.56 107 PHE A C 1
ATOM 887 O O . PHE A 1 107 ? 6.901 -7.373 -8.177 1.00 74.56 107 PHE A O 1
ATOM 894 N N . ALA A 1 108 ? 4.865 -7.532 -7.258 1.00 76.50 108 ALA A N 1
ATOM 895 C CA . ALA A 1 108 ? 4.316 -8.340 -8.334 1.00 76.50 108 ALA A CA 1
ATOM 896 C C . ALA A 1 108 ? 4.230 -7.524 -9.643 1.00 76.50 108 ALA A C 1
ATOM 898 O O . ALA A 1 108 ? 3.615 -6.450 -9.674 1.00 76.50 108 ALA A O 1
ATOM 899 N N . PRO A 1 109 ? 4.766 -8.034 -10.767 1.00 71.31 109 PRO A N 1
ATOM 900 C CA . PRO A 1 109 ? 4.626 -7.422 -12.089 1.00 71.31 109 PRO A CA 1
ATOM 901 C C . PRO A 1 109 ? 3.238 -7.716 -12.690 1.00 71.31 109 PRO A C 1
ATOM 903 O O . PRO A 1 109 ? 3.113 -8.128 -13.837 1.00 71.31 109 PRO A O 1
ATOM 906 N N . LEU A 1 110 ? 2.174 -7.557 -11.898 1.00 73.19 110 LEU A N 1
ATOM 907 C CA . LEU A 1 110 ? 0.798 -7.855 -12.293 1.00 73.19 110 LEU A CA 1
ATOM 908 C C . LEU A 1 110 ? -0.048 -6.582 -12.298 1.00 73.19 110 LEU A C 1
ATOM 910 O O . LEU A 1 110 ? 0.096 -5.709 -11.434 1.00 73.19 110 LEU A O 1
ATOM 914 N N . ALA A 1 111 ? -0.953 -6.479 -13.269 1.00 74.19 111 ALA A N 1
ATOM 915 C CA . ALA A 1 111 ? -1.978 -5.446 -13.276 1.00 74.19 111 ALA A CA 1
ATOM 916 C C . ALA A 1 111 ? -2.964 -5.738 -12.137 1.00 74.19 111 ALA A C 1
ATOM 918 O O . ALA A 1 111 ? -3.814 -6.618 -12.244 1.00 74.19 111 ALA A O 1
ATOM 919 N N . ILE A 1 112 ? -2.812 -5.033 -11.015 1.00 72.25 112 ILE A N 1
ATOM 920 C CA . ILE A 1 112 ? -3.730 -5.152 -9.882 1.00 72.25 112 ILE A CA 1
ATOM 921 C C . ILE A 1 112 ? -4.975 -4.332 -10.224 1.00 72.25 112 ILE A C 1
ATOM 923 O O . ILE A 1 112 ? -4.839 -3.129 -10.471 1.00 72.25 112 ILE A O 1
ATOM 927 N N . PRO A 1 113 ? -6.178 -4.935 -10.234 1.00 79.25 113 PRO A N 1
ATOM 928 C CA . PRO A 1 113 ? -7.403 -4.186 -10.449 1.00 79.25 113 PRO A CA 1
ATOM 929 C C . PRO A 1 113 ? -7.526 -3.059 -9.408 1.00 79.25 113 PRO A C 1
ATOM 931 O O . PRO A 1 113 ? -7.290 -3.314 -8.222 1.00 79.25 113 PRO A O 1
ATOM 934 N N . PRO A 1 114 ? -7.950 -1.841 -9.796 1.00 76.69 114 PRO A N 1
ATOM 935 C CA . PRO A 1 114 ? -8.011 -0.689 -8.888 1.00 76.69 114 PRO A CA 1
ATOM 936 C C . PRO A 1 114 ? -8.856 -0.910 -7.624 1.00 76.69 114 PRO A C 1
ATOM 938 O O . PRO A 1 114 ? -8.664 -0.220 -6.631 1.00 76.69 114 PRO A O 1
ATOM 941 N N . VAL A 1 115 ? -9.776 -1.880 -7.651 1.00 83.00 115 VAL A N 1
ATOM 942 C CA . VAL A 1 115 ? -10.694 -2.224 -6.551 1.00 83.00 115 VAL A CA 1
ATOM 943 C C . VAL A 1 115 ? -10.028 -3.073 -5.457 1.00 83.00 115 VAL A C 1
ATOM 945 O O . VAL A 1 115 ? -10.460 -3.054 -4.305 1.00 83.00 115 VAL A O 1
ATOM 948 N N . VAL A 1 116 ? -8.950 -3.797 -5.769 1.00 83.50 116 VAL A N 1
ATOM 949 C CA . VAL A 1 116 ? -8.319 -4.723 -4.810 1.00 83.50 116 VAL A CA 1
ATOM 950 C C . VAL A 1 116 ? -7.680 -3.964 -3.645 1.00 83.50 116 VAL A C 1
ATOM 952 O O . VAL A 1 116 ? -7.900 -4.316 -2.488 1.00 83.50 116 VAL A O 1
ATOM 955 N N . LEU A 1 117 ? -6.953 -2.881 -3.925 1.00 81.25 117 LEU A N 1
ATOM 956 C CA . LEU A 1 117 ? -6.296 -2.068 -2.897 1.00 81.25 117 LEU A CA 1
ATOM 957 C C . LEU A 1 117 ? -7.264 -1.464 -1.861 1.00 81.25 117 LEU A C 1
ATOM 959 O O . LEU A 1 117 ? -7.045 -1.697 -0.670 1.00 81.25 117 LEU A O 1
ATOM 963 N N . PRO A 1 118 ? -8.347 -0.755 -2.241 1.00 83.94 118 PRO A N 1
ATOM 964 C CA . PRO A 1 118 ? -9.288 -0.220 -1.260 1.00 83.94 118 PRO A CA 1
ATOM 965 C C . PRO A 1 118 ? -9.982 -1.324 -0.459 1.00 83.94 118 PRO A C 1
ATOM 967 O O . PRO A 1 118 ? -10.168 -1.163 0.744 1.00 83.94 118 PRO A O 1
ATOM 970 N N . SER A 1 119 ? -10.305 -2.466 -1.078 1.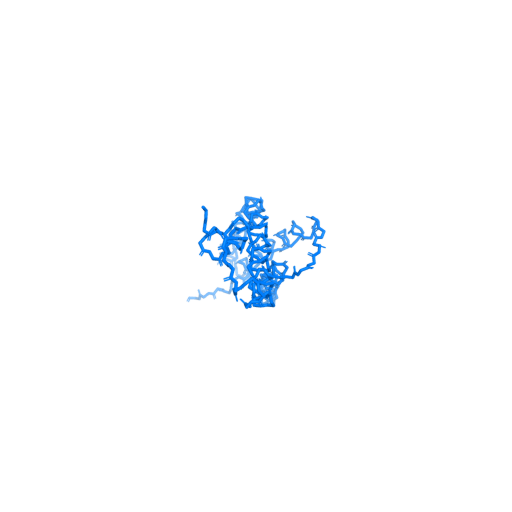00 86.75 119 SER A N 1
ATOM 971 C CA . SER A 1 119 ? -10.910 -3.595 -0.357 1.00 86.75 119 SER A CA 1
ATOM 972 C C . SER A 1 119 ? -9.989 -4.159 0.735 1.00 86.75 119 SER A C 1
ATOM 974 O O . SER A 1 119 ? -10.436 -4.391 1.860 1.00 86.75 119 SER A O 1
ATOM 976 N N . LEU A 1 120 ? -8.688 -4.285 0.445 1.00 86.19 120 LEU A N 1
ATOM 977 C CA . LEU A 1 120 ? -7.681 -4.709 1.420 1.00 86.19 120 LEU A CA 1
ATOM 978 C C . LEU A 1 120 ? -7.532 -3.696 2.554 1.00 86.19 120 LEU A C 1
ATOM 980 O O . LEU A 1 120 ? -7.477 -4.087 3.716 1.00 86.19 120 LEU A O 1
ATOM 984 N N . ILE A 1 121 ? -7.506 -2.402 2.234 1.00 86.50 121 ILE A N 1
ATOM 985 C CA . ILE A 1 121 ? -7.397 -1.325 3.226 1.00 86.50 121 ILE A CA 1
ATOM 986 C C . ILE A 1 121 ? -8.595 -1.330 4.182 1.00 86.50 121 ILE A C 1
ATOM 988 O O . ILE A 1 121 ? -8.404 -1.253 5.395 1.00 86.50 121 ILE A O 1
ATOM 992 N N . ILE A 1 122 ? -9.817 -1.469 3.656 1.00 88.62 122 ILE A N 1
ATOM 993 C CA . ILE A 1 122 ? -11.039 -1.569 4.469 1.00 88.62 122 ILE A CA 1
ATOM 994 C C . ILE A 1 122 ? -10.960 -2.789 5.393 1.00 88.62 122 ILE A C 1
ATOM 996 O O . ILE A 1 122 ? -11.179 -2.666 6.598 1.00 88.62 122 ILE A O 1
ATOM 1000 N N . GLY A 1 123 ? -10.598 -3.956 4.850 1.00 87.25 123 GLY A N 1
ATOM 1001 C CA . GLY A 1 123 ? -10.453 -5.183 5.635 1.00 87.25 123 GLY A CA 1
ATOM 1002 C C . GLY A 1 123 ? -9.417 -5.046 6.753 1.00 87.25 123 GLY A C 1
ATOM 1003 O O . GLY A 1 123 ? -9.695 -5.398 7.899 1.00 87.25 123 GLY A O 1
ATOM 1004 N N . LEU A 1 124 ? -8.249 -4.475 6.450 1.00 87.31 124 LEU A N 1
ATOM 1005 C CA . LEU A 1 124 ? -7.192 -4.225 7.430 1.00 87.31 124 LEU A CA 1
ATOM 1006 C C . LEU A 1 124 ? -7.640 -3.259 8.532 1.00 87.31 124 LEU A C 1
ATOM 1008 O O . LEU A 1 124 ? -7.395 -3.534 9.704 1.00 87.31 124 LEU A O 1
ATOM 1012 N N . ALA A 1 125 ? -8.325 -2.166 8.188 1.00 87.12 125 ALA A N 1
ATOM 1013 C CA . ALA A 1 125 ? -8.815 -1.201 9.172 1.00 87.12 125 ALA A CA 1
ATOM 1014 C C . ALA A 1 125 ? -9.807 -1.843 10.159 1.00 87.12 125 ALA A C 1
ATOM 1016 O O . ALA A 1 125 ? -9.663 -1.684 11.373 1.00 87.12 125 ALA A O 1
ATOM 1017 N N . LEU A 1 126 ? -10.760 -2.634 9.657 1.00 85.19 126 LEU A N 1
ATOM 1018 C CA . LEU A 1 126 ? -11.728 -3.353 10.494 1.00 85.19 126 LEU A CA 1
ATOM 1019 C C . LEU A 1 126 ? -11.041 -4.364 11.420 1.00 85.19 126 LEU A C 1
ATOM 1021 O O . LEU A 1 126 ? -11.318 -4.409 12.619 1.00 85.19 126 LEU A O 1
ATOM 1025 N N . MET A 1 127 ? -10.104 -5.148 10.884 1.00 84.06 127 MET A N 1
ATOM 1026 C CA . MET A 1 127 ? -9.373 -6.145 11.670 1.00 84.06 127 MET A CA 1
ATOM 1027 C C . MET A 1 127 ? -8.461 -5.501 12.713 1.00 84.06 127 MET A C 1
ATOM 1029 O O . MET A 1 127 ? -8.307 -6.059 13.797 1.00 84.06 127 MET A O 1
ATOM 1033 N N . ALA A 1 128 ? -7.911 -4.315 12.439 1.00 83.44 128 ALA A N 1
ATOM 1034 C CA . ALA A 1 128 ? -7.138 -3.539 13.406 1.00 83.44 128 ALA A CA 1
ATOM 1035 C C . ALA A 1 128 ? -8.010 -3.106 14.591 1.00 83.44 128 ALA A C 1
ATOM 1037 O O . ALA A 1 128 ? -7.636 -3.341 15.742 1.00 83.44 128 ALA A O 1
ATOM 1038 N N . GLY A 1 129 ? -9.202 -2.565 14.325 1.00 83.38 129 GLY A N 1
ATOM 1039 C CA . GLY A 1 129 ? -10.170 -2.225 15.372 1.00 83.38 129 GLY A CA 1
ATOM 1040 C C . GLY A 1 129 ? -10.566 -3.436 16.223 1.00 83.38 129 GLY A C 1
ATOM 1041 O O . GLY A 1 129 ? -10.540 -3.371 17.455 1.00 83.38 129 GLY A O 1
ATOM 1042 N N . LEU A 1 130 ? -10.836 -4.580 15.583 1.00 80.44 130 LEU A N 1
ATOM 1043 C CA . LEU A 1 130 ? -11.149 -5.838 16.274 1.00 80.44 130 LEU A CA 1
ATOM 1044 C C . LEU A 1 130 ? -9.965 -6.391 17.079 1.00 80.44 130 LEU A C 1
ATOM 1046 O O . LEU A 1 130 ? -10.150 -6.892 18.187 1.00 80.44 130 LEU A O 1
ATOM 1050 N N . ALA A 1 131 ? -8.743 -6.305 16.552 1.00 81.19 131 ALA A N 1
ATOM 1051 C CA . ALA A 1 131 ? -7.546 -6.734 17.268 1.00 81.19 131 ALA A CA 1
ATOM 1052 C C . ALA A 1 131 ? -7.374 -5.934 18.565 1.00 81.19 131 ALA A C 1
ATOM 1054 O O . ALA A 1 131 ? -7.133 -6.534 19.616 1.00 81.19 131 ALA A O 1
ATOM 1055 N N . LEU A 1 132 ? -7.552 -4.606 18.501 1.00 79.88 132 LEU A N 1
ATOM 1056 C CA . LEU A 1 132 ? -7.469 -3.723 19.665 1.00 79.88 132 LEU A CA 1
ATOM 1057 C C . LEU A 1 132 ? -8.607 -3.967 20.660 1.00 79.88 132 LEU A C 1
ATOM 1059 O O . LEU A 1 132 ? -8.356 -4.054 21.861 1.00 79.88 132 LEU A O 1
ATOM 1063 N N . SER A 1 133 ? -9.843 -4.145 20.188 1.00 75.06 133 SER A N 1
ATOM 1064 C CA . SER A 1 133 ? -10.999 -4.360 21.070 1.00 75.06 133 SER A CA 1
ATOM 1065 C C . SER A 1 133 ? -10.970 -5.693 21.822 1.00 75.06 133 SER A C 1
ATOM 1067 O O . SER A 1 133 ? -11.693 -5.862 22.810 1.00 75.06 133 SER A O 1
ATOM 1069 N N . HIS A 1 134 ? -10.152 -6.645 21.367 1.00 75.69 134 HIS A N 1
ATOM 1070 C CA . HIS A 1 134 ? -9.946 -7.953 21.991 1.00 75.69 134 HIS A CA 1
ATOM 1071 C C . HIS A 1 134 ? -8.570 -8.112 22.654 1.00 75.69 134 HIS A C 1
ATOM 1073 O O . HIS A 1 134 ? -8.233 -9.223 23.063 1.00 75.69 134 HIS A O 1
ATOM 1079 N N . LEU A 1 135 ? -7.793 -7.030 22.816 1.00 74.12 135 LEU A N 1
ATOM 1080 C CA . LEU A 1 135 ? -6.539 -7.065 23.575 1.00 74.12 135 LEU A CA 1
ATOM 1081 C C . LEU A 1 135 ? -6.768 -7.669 24.968 1.00 74.12 135 LEU A C 1
ATOM 1083 O O . LEU A 1 135 ? -7.645 -7.239 25.725 1.00 74.12 135 LEU A O 1
ATOM 1087 N N . GLN A 1 136 ? -5.971 -8.689 25.293 1.00 62.12 136 GLN A N 1
ATOM 1088 C CA . GLN A 1 136 ? -6.058 -9.386 26.570 1.0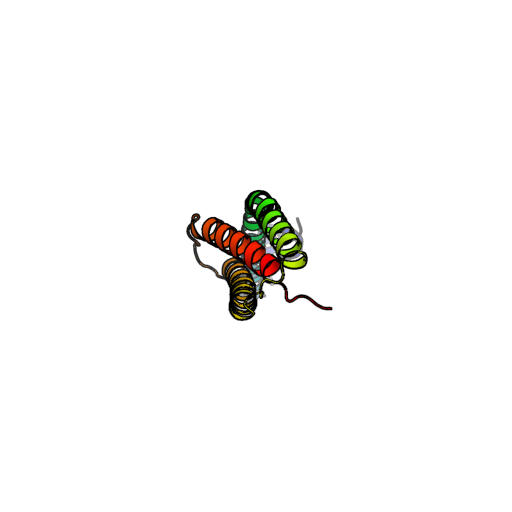0 62.12 136 GLN A CA 1
ATOM 1089 C C . GLN A 1 136 ? -5.731 -8.412 27.707 1.00 62.12 136 GLN A C 1
ATOM 1091 O O . GLN A 1 136 ? -4.719 -7.710 27.673 1.00 62.12 136 GLN A O 1
ATOM 1096 N N . LYS A 1 137 ? -6.598 -8.366 28.724 1.00 59.06 137 LYS A N 1
ATOM 1097 C CA . LYS A 1 137 ? -6.360 -7.594 29.947 1.00 59.06 137 LYS A CA 1
ATOM 1098 C C . LYS A 1 137 ? -5.072 -8.127 30.594 1.00 59.06 137 LYS A C 1
ATOM 1100 O O . LYS A 1 137 ? -5.049 -9.276 31.029 1.00 59.06 137 LYS A O 1
ATOM 1105 N N . LYS A 1 138 ? -4.002 -7.327 30.637 1.00 56.06 138 LYS A N 1
ATOM 1106 C CA . LYS A 1 138 ? -2.908 -7.554 31.590 1.00 56.06 138 LYS A CA 1
ATOM 1107 C C . LYS A 1 138 ? -3.302 -6.871 32.898 1.00 56.06 138 LYS A C 1
ATOM 1109 O O . LYS A 1 138 ? -3.643 -5.689 32.877 1.00 56.06 138 LYS A O 1
ATOM 1114 N N . ILE A 1 139 ? -3.351 -7.681 33.955 1.00 47.69 139 ILE A N 1
ATOM 1115 C CA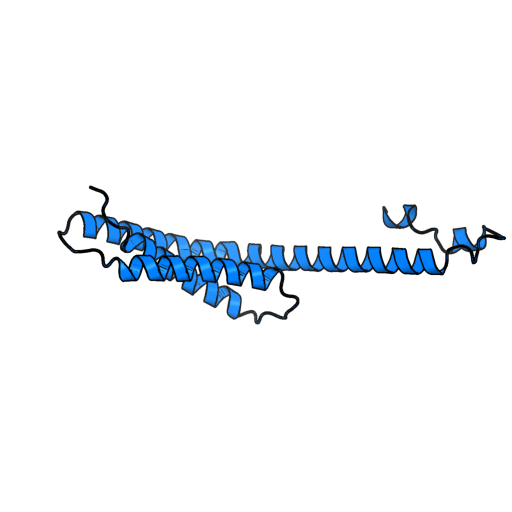 . ILE A 1 139 ? -3.597 -7.293 35.350 1.00 47.69 139 ILE A CA 1
ATOM 1116 C C . ILE A 1 139 ? -2.432 -6.426 35.821 1.00 47.69 139 ILE A C 1
ATOM 1118 O O . ILE A 1 139 ? -1.283 -6.785 35.469 1.00 47.69 139 ILE A O 1
#

InterPro domains:
  IPR022266 IncC plasmid conjugative DNA transfer protein DtrJ-like [PF14348] (17-137)

Secondary structure (DSSP, 8-state):
-THHHHS--HHHHHH-TTTTTTTHHHHHHHHHHHHHHHHHHHHHHHHHHHHHHHHHHHHHHHHHHHHHHHHHHHHHHHS-----HHHHHHHHHHHHHHHHHHHHHHHS-S---TTHHHHHHHHHHHHHHHHHHT-----

Foldseek 3Di:
DVVCVLAPDPVRLVVDPPCVPVCPVVNVVVVVVVVVVVVVVVLLVVLVVVVVVCVVVLCVLQVVLQVLLQVLLVVCVVDVDAQDVVLLVVLVVLLVVLVVVSVCVSPDPDDDPPVPVSVSSNSNSNSNSSNSSRPHDDD

pLDDT: mean 76.27, std 12.01, range [41.88, 91.69]